Protein AF-A0A816K4Z2-F1 (afdb_monomer)

Sequence (118 aa):
MVTTFVARNSLKRNIDAQFHNLSEKASRRRSKINEKMKSLQKLIPNSNKTDKASMLDEAIEYLKQLQLQVQTLAVMNGLGLNSMRLPPVLPSTQTRFKWNLTTRAALWDSAWCSSLDG

Radius of gyration: 24.4 Å; Cα contacts (8 Å, |Δi|>4): 26; chains: 1; bounding box: 54×27×75 Å

Foldseek 3Di:
DVVVVVVVVVVVVVVVVVVVVLVVQVVVVVVVVVVVQVVLCVVFPPSPPDDPVVSVVSSVVVVVVVVVVVVVVCVVVVVPCPDVPPDPPPVPVPPCPVCDPVNVVVVVVVVVVVSSPD

Mean predicted aligned error: 15.14 Å

InterPro domains:
  IPR011598 Myc-type, basic helix-loop-helix (bHLH) domain [PF00010] (20-67)
  IPR011598 Myc-type, basic helix-loop-helix (bHLH) domain [PS50888] (17-66)
  IPR011598 Myc-type, basic helix-loop-helix (bHLH) domain [SM00353] (21-72)
  IPR031066 Basic helix-loop-helix (bHLH) transcription factors ALC-like, plant [PTHR45855] (8-89)
  IPR036638 Helix-loop-helix DNA-binding domain superfamily [G3DSA:4.10.280.10] (11-77)
  IPR036638 Helix-loop-helix DNA-binding domain superfamily [SSF47459] (19-88)
  IPR047265 Transcription factor PIF1-like, basic helix-loop-helix domain [cd11445] (16-80)

Structure (mmCIF, N/CA/C/O backbone):
data_AF-A0A816K4Z2-F1
#
_entry.id   AF-A0A816K4Z2-F1
#
loop_
_atom_site.group_PDB
_atom_site.id
_atom_site.type_symbol
_atom_site.label_atom_id
_atom_site.label_alt_id
_atom_site.label_comp_id
_atom_site.label_asym_id
_atom_site.label_entity_id
_atom_site.label_seq_id
_atom_site.pdbx_PDB_ins_code
_atom_site.Cartn_x
_atom_site.Cartn_y
_atom_site.Cartn_z
_atom_site.occupancy
_atom_site.B_iso_or_equiv
_atom_site.auth_seq_id
_atom_site.auth_comp_id
_atom_site.auth_asym_id
_atom_site.auth_atom_id
_atom_site.pdbx_PDB_model_num
ATOM 1 N N . MET A 1 1 ? 23.067 -3.699 -49.882 1.00 61.56 1 MET A N 1
ATOM 2 C CA . MET A 1 1 ? 23.263 -4.564 -48.690 1.00 61.56 1 MET A CA 1
ATOM 3 C C . MET A 1 1 ? 23.606 -3.781 -47.413 1.00 61.56 1 MET A C 1
ATOM 5 O O . MET A 1 1 ? 23.175 -4.188 -46.344 1.00 61.56 1 MET A O 1
ATOM 9 N N . VAL A 1 2 ? 24.317 -2.645 -47.479 1.00 59.44 2 VAL A N 1
ATOM 10 C CA . VAL A 1 2 ? 24.666 -1.836 -46.285 1.00 59.44 2 VAL A CA 1
ATOM 11 C C . VAL A 1 2 ? 23.450 -1.122 -45.668 1.00 59.44 2 VAL A C 1
ATOM 13 O O . VAL A 1 2 ? 23.296 -1.089 -44.448 1.00 59.44 2 VAL A O 1
ATOM 16 N N . THR A 1 3 ? 22.522 -0.636 -46.496 1.00 61.59 3 THR A N 1
ATOM 17 C CA . THR A 1 3 ? 21.314 0.089 -46.058 1.00 61.59 3 THR A CA 1
ATOM 18 C C . THR A 1 3 ? 20.403 -0.758 -45.160 1.00 61.59 3 THR A C 1
ATOM 20 O O . THR A 1 3 ? 19.864 -0.268 -44.170 1.00 61.59 3 THR A O 1
ATOM 23 N N . THR A 1 4 ? 20.286 -2.059 -45.444 1.00 63.38 4 THR A N 1
ATOM 24 C CA . THR A 1 4 ? 19.486 -3.010 -44.654 1.00 63.38 4 THR A CA 1
ATOM 25 C C . THR A 1 4 ? 20.129 -3.357 -43.308 1.00 63.38 4 THR A C 1
ATOM 27 O O . THR A 1 4 ? 19.418 -3.601 -42.336 1.00 63.38 4 THR A O 1
ATOM 30 N N . PHE A 1 5 ? 21.463 -3.345 -43.216 1.00 64.19 5 PHE A N 1
ATOM 31 C CA . PHE A 1 5 ? 22.191 -3.609 -41.970 1.00 64.19 5 PHE A CA 1
ATOM 32 C C . PHE A 1 5 ? 22.073 -2.438 -40.981 1.00 64.19 5 PHE A C 1
ATOM 34 O O . PHE A 1 5 ? 21.772 -2.644 -39.804 1.00 64.19 5 PHE A O 1
ATOM 41 N N . VAL A 1 6 ? 22.217 -1.202 -41.470 1.00 69.69 6 VAL A N 1
ATOM 42 C CA . VAL A 1 6 ? 22.055 0.016 -40.655 1.00 69.69 6 VAL A CA 1
ATOM 43 C C . VAL A 1 6 ? 20.620 0.146 -40.131 1.00 69.69 6 VAL A C 1
ATOM 45 O O . VAL A 1 6 ? 20.425 0.416 -38.944 1.00 69.69 6 VAL A O 1
ATOM 48 N N . ALA A 1 7 ? 19.615 -0.123 -40.972 1.00 72.12 7 ALA A N 1
ATOM 49 C CA . ALA A 1 7 ? 18.210 -0.126 -40.561 1.00 72.12 7 ALA A CA 1
ATOM 50 C C . ALA A 1 7 ? 17.935 -1.164 -39.458 1.00 72.12 7 ALA A C 1
ATOM 52 O O . ALA A 1 7 ? 17.339 -0.838 -38.431 1.00 72.12 7 ALA A O 1
ATOM 53 N N . ARG A 1 8 ? 18.451 -2.392 -39.612 1.00 75.56 8 ARG A N 1
ATOM 54 C CA . ARG A 1 8 ? 18.313 -3.463 -38.611 1.00 75.56 8 ARG A CA 1
ATOM 55 C C . ARG A 1 8 ? 18.952 -3.094 -37.268 1.00 75.56 8 ARG A C 1
ATOM 57 O O . ARG A 1 8 ? 18.366 -3.356 -36.221 1.00 75.56 8 ARG A O 1
ATOM 64 N N . ASN A 1 9 ? 20.117 -2.446 -37.287 1.00 79.06 9 ASN A N 1
ATOM 65 C CA . ASN A 1 9 ? 20.803 -2.008 -36.069 1.00 79.06 9 ASN A CA 1
ATOM 66 C C . ASN A 1 9 ? 20.122 -0.796 -35.399 1.00 79.06 9 ASN A C 1
ATOM 68 O O . ASN A 1 9 ? 20.195 -0.625 -34.184 1.00 79.06 9 ASN A O 1
ATOM 72 N N . SER A 1 10 ? 19.440 0.055 -36.172 1.00 78.19 10 SER A N 1
ATOM 73 C CA . SER A 1 10 ? 18.622 1.153 -35.639 1.00 78.19 10 SER A CA 1
ATOM 74 C C . SER A 1 10 ? 17.364 0.640 -34.928 1.00 78.19 10 SER A C 1
ATOM 76 O O . SER A 1 10 ? 17.080 1.052 -33.805 1.00 78.19 10 SER A O 1
ATOM 78 N N . LEU A 1 11 ? 16.666 -0.328 -35.532 1.00 80.31 11 LEU A N 1
ATOM 79 C CA . LEU A 1 11 ? 15.484 -0.966 -34.943 1.00 80.31 11 LEU A CA 1
ATOM 80 C C . LEU A 1 11 ? 15.816 -1.698 -33.639 1.00 80.31 11 LEU A C 1
ATOM 82 O O . LEU A 1 11 ? 15.107 -1.535 -32.652 1.00 80.31 11 LEU A O 1
ATOM 86 N N . LYS A 1 12 ? 16.929 -2.444 -33.609 1.00 78.50 12 LYS A N 1
ATOM 87 C CA . LYS A 1 12 ? 17.380 -3.147 -32.399 1.00 78.50 12 LYS A CA 1
ATOM 88 C C . LYS A 1 12 ? 17.596 -2.180 -31.226 1.00 78.50 12 LYS A C 1
ATOM 90 O O . LYS A 1 12 ? 17.018 -2.377 -30.166 1.00 78.50 12 LYS A O 1
ATOM 95 N N . ARG A 1 13 ? 18.325 -1.078 -31.451 1.00 79.19 13 ARG A N 1
ATOM 96 C CA . ARG A 1 13 ? 18.556 -0.041 -30.427 1.00 79.19 13 ARG A CA 1
ATOM 97 C C . ARG A 1 13 ? 17.267 0.643 -29.965 1.00 79.19 13 ARG A C 1
ATOM 99 O O . ARG A 1 13 ? 17.158 1.005 -28.799 1.00 79.19 13 ARG A O 1
ATOM 106 N N . ASN A 1 14 ? 16.300 0.833 -30.864 1.00 86.88 14 ASN A N 1
ATOM 107 C CA . ASN A 1 14 ? 15.003 1.408 -30.512 1.00 86.88 14 ASN A CA 1
ATOM 108 C C . ASN A 1 14 ? 14.191 0.471 -29.600 1.00 86.88 14 ASN A C 1
ATOM 110 O O . ASN A 1 14 ? 13.631 0.938 -28.614 1.00 86.88 14 ASN A O 1
ATOM 114 N N . ILE A 1 15 ? 14.182 -0.835 -29.881 1.00 86.50 15 ILE A N 1
ATOM 115 C CA . ILE A 1 15 ? 13.511 -1.841 -29.043 1.00 86.50 15 ILE A CA 1
ATOM 116 C C . ILE A 1 15 ? 14.173 -1.926 -27.661 1.00 86.50 15 ILE A C 1
ATOM 118 O O . ILE A 1 15 ? 13.475 -1.901 -26.649 1.00 86.50 15 ILE A O 1
ATOM 122 N N . ASP A 1 16 ? 15.508 -1.948 -27.609 1.00 86.00 16 ASP A N 1
ATOM 123 C CA . ASP A 1 16 ? 16.260 -1.984 -26.348 1.00 86.00 16 ASP A CA 1
ATOM 124 C C . ASP A 1 16 ? 15.950 -0.752 -25.474 1.00 86.00 16 ASP A C 1
ATOM 126 O O . ASP A 1 16 ? 15.721 -0.870 -24.268 1.00 86.00 16 ASP A O 1
ATOM 130 N N . ALA A 1 17 ? 15.866 0.436 -26.087 1.00 87.44 17 ALA A N 1
ATOM 131 C CA . ALA A 1 17 ? 15.497 1.671 -25.396 1.00 87.44 17 ALA A CA 1
ATOM 132 C C . ALA A 1 17 ? 14.043 1.660 -24.894 1.00 87.44 17 ALA A C 1
ATOM 134 O O . ALA A 1 17 ? 13.775 2.127 -23.784 1.00 87.44 17 ALA A O 1
ATOM 135 N N . GLN A 1 18 ? 13.107 1.108 -25.674 1.00 86.31 18 GLN A N 1
ATOM 136 C CA . GLN A 1 18 ? 11.719 0.938 -25.238 1.00 86.31 18 GLN A CA 1
ATOM 137 C C . GLN A 1 18 ? 11.636 -0.001 -24.031 1.00 86.31 18 GLN A C 1
ATOM 139 O O . GLN A 1 18 ? 11.056 0.367 -23.013 1.00 86.31 18 GLN A O 1
ATOM 144 N N . PHE A 1 19 ? 12.282 -1.168 -24.089 1.00 87.69 19 PHE A N 1
ATOM 145 C CA . PHE A 1 19 ? 12.286 -2.122 -22.978 1.00 87.69 19 PHE A CA 1
ATOM 146 C C . PHE A 1 19 ? 12.909 -1.531 -21.704 1.00 87.69 19 PHE A C 1
ATOM 148 O O . PHE A 1 19 ? 12.375 -1.700 -20.605 1.00 87.69 19 PHE A O 1
ATOM 155 N N . HIS A 1 20 ? 14.000 -0.774 -21.843 1.00 85.38 20 HIS A N 1
ATOM 156 C CA . HIS A 1 20 ? 14.612 -0.056 -20.727 1.00 85.38 20 HIS A CA 1
ATOM 157 C C . HIS A 1 20 ? 13.643 0.956 -20.097 1.00 85.38 20 HIS A C 1
ATOM 159 O O . HIS A 1 20 ? 13.473 0.972 -18.878 1.00 85.38 20 HIS A O 1
ATOM 165 N N . ASN A 1 21 ? 12.953 1.758 -20.915 1.00 89.62 21 ASN A N 1
ATOM 166 C CA . ASN A 1 21 ? 11.984 2.740 -20.430 1.00 89.62 21 ASN A CA 1
ATOM 167 C C . ASN A 1 21 ? 10.807 2.084 -19.685 1.00 89.62 21 ASN A C 1
ATOM 169 O O . ASN A 1 21 ? 10.43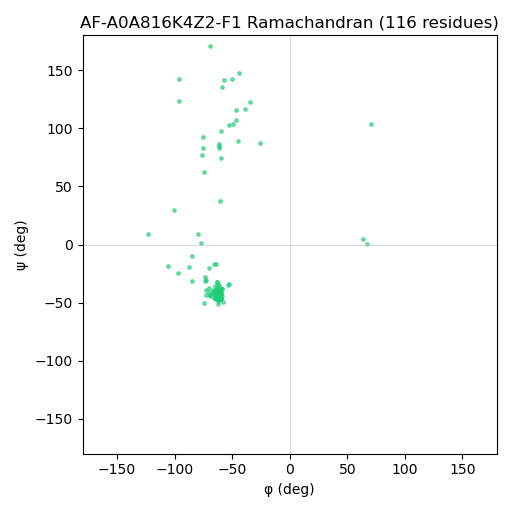4 2.533 -18.597 1.00 89.62 21 ASN A O 1
ATOM 173 N N . LEU A 1 22 ? 10.270 0.987 -20.230 1.00 89.12 22 LEU A N 1
ATOM 174 C CA . LEU A 1 22 ? 9.210 0.191 -19.606 1.00 89.12 22 LEU A CA 1
ATOM 175 C C . LEU A 1 22 ? 9.652 -0.365 -18.246 1.00 89.12 22 LEU A C 1
ATOM 177 O O . LEU A 1 22 ? 8.948 -0.218 -17.242 1.00 89.12 22 LEU A O 1
ATOM 181 N N . SER A 1 23 ? 10.856 -0.937 -18.185 1.00 89.88 23 SER A N 1
ATOM 182 C CA . SER A 1 23 ? 11.433 -1.474 -16.950 1.00 89.88 23 SER A CA 1
ATOM 183 C C . SER A 1 23 ? 11.621 -0.391 -15.882 1.00 89.88 23 SER A C 1
ATOM 185 O O . SER A 1 23 ? 11.218 -0.571 -14.726 1.00 89.88 23 SER A O 1
ATOM 187 N N . GLU A 1 24 ? 12.158 0.774 -16.258 1.00 92.00 24 GLU A N 1
ATOM 188 C CA . GLU A 1 24 ? 12.306 1.913 -15.350 1.00 92.00 24 GLU A CA 1
ATOM 189 C C . GLU A 1 24 ? 10.955 2.413 -14.831 1.00 92.00 24 GLU A C 1
ATOM 191 O O . GLU A 1 24 ? 10.796 2.672 -13.633 1.00 92.00 24 GLU A O 1
ATOM 196 N N . LYS A 1 25 ? 9.956 2.522 -15.710 1.00 92.62 25 LYS A N 1
ATOM 197 C CA . LYS A 1 25 ? 8.596 2.939 -15.353 1.00 92.62 25 LYS A CA 1
ATOM 198 C C . LYS A 1 25 ? 7.956 1.956 -14.371 1.00 92.62 25 LYS A C 1
ATOM 200 O O . LYS A 1 25 ? 7.444 2.385 -13.330 1.00 92.62 25 LYS A O 1
ATOM 205 N N . ALA A 1 26 ? 8.043 0.652 -14.635 1.00 89.62 26 ALA A N 1
ATOM 206 C CA . ALA A 1 26 ? 7.563 -0.390 -13.729 1.00 89.62 26 ALA A CA 1
ATOM 207 C C . ALA A 1 26 ? 8.297 -0.347 -12.377 1.00 89.62 26 ALA A C 1
ATOM 209 O O . ALA A 1 26 ? 7.667 -0.412 -11.318 1.00 89.62 26 ALA A O 1
ATOM 210 N N . SER A 1 27 ? 9.618 -0.151 -12.392 1.00 90.81 27 SER A N 1
ATOM 211 C CA . SER A 1 27 ? 10.432 -0.012 -11.181 1.00 90.81 27 SER A CA 1
ATOM 212 C C . SER A 1 27 ? 9.993 1.180 -10.326 1.00 90.81 27 SER A C 1
ATOM 214 O O . SER A 1 27 ? 9.718 1.023 -9.137 1.00 90.81 27 SER A O 1
ATOM 216 N N . ARG A 1 28 ? 9.790 2.357 -10.935 1.00 94.94 28 ARG A N 1
ATOM 217 C CA . ARG A 1 28 ? 9.299 3.560 -10.237 1.00 94.94 28 ARG A CA 1
ATOM 218 C C . ARG A 1 28 ? 7.937 3.336 -9.585 1.00 94.94 28 ARG A C 1
ATOM 220 O O . ARG A 1 28 ? 7.700 3.822 -8.478 1.00 94.94 28 ARG A O 1
ATOM 227 N N . ARG A 1 29 ? 7.033 2.600 -10.240 1.00 94.88 29 ARG A N 1
ATOM 228 C CA . ARG A 1 29 ? 5.735 2.230 -9.653 1.00 94.88 29 ARG A CA 1
ATOM 229 C C . ARG A 1 29 ? 5.907 1.311 -8.446 1.00 94.88 29 ARG A C 1
ATOM 231 O O . ARG A 1 29 ? 5.316 1.591 -7.403 1.00 94.88 29 ARG A O 1
ATOM 238 N N . ARG A 1 30 ? 6.749 0.277 -8.556 1.00 92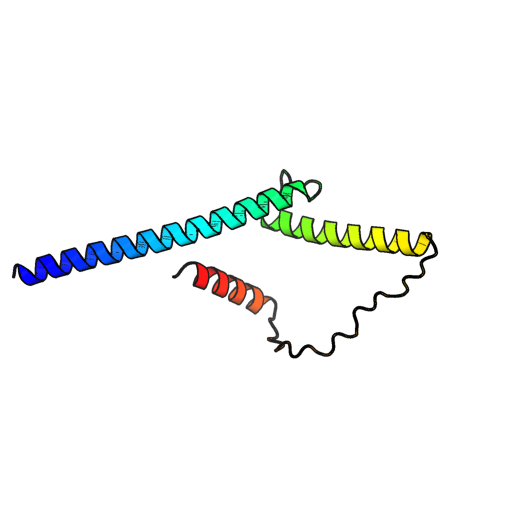.50 30 ARG A N 1
ATOM 239 C CA . ARG A 1 30 ? 7.064 -0.637 -7.444 1.00 92.50 30 ARG A CA 1
ATOM 240 C C . ARG A 1 30 ? 7.650 0.109 -6.247 1.00 92.50 30 ARG A C 1
ATOM 242 O O . ARG A 1 30 ? 7.189 -0.109 -5.131 1.00 92.50 30 ARG A O 1
ATOM 249 N N . SER A 1 31 ? 8.579 1.037 -6.472 1.00 95.06 31 SER A N 1
ATOM 250 C CA . SER A 1 31 ? 9.159 1.858 -5.402 1.00 95.06 31 SER A CA 1
ATOM 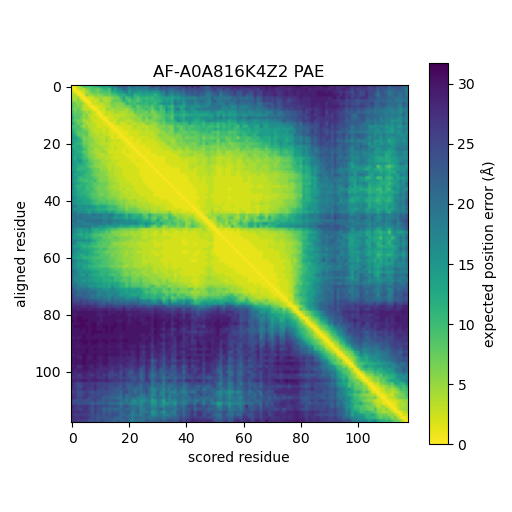251 C C . SER A 1 31 ? 8.100 2.695 -4.687 1.00 95.06 31 SER A C 1
ATOM 253 O O . SER A 1 31 ? 8.028 2.663 -3.464 1.00 95.06 31 SER A O 1
ATOM 255 N N . LYS A 1 32 ? 7.206 3.371 -5.424 1.00 95.38 32 LYS A N 1
ATOM 256 C CA . LYS A 1 32 ? 6.104 4.148 -4.825 1.00 95.38 32 LYS A CA 1
ATOM 257 C C . LYS A 1 32 ? 5.168 3.286 -3.976 1.00 95.38 32 LYS A C 1
ATOM 259 O O . LYS A 1 32 ? 4.736 3.724 -2.914 1.00 95.38 32 LYS A O 1
ATOM 264 N N . ILE A 1 33 ? 4.844 2.077 -4.438 1.00 93.12 33 ILE A N 1
ATOM 265 C CA . ILE A 1 33 ? 4.028 1.129 -3.665 1.00 93.12 33 ILE A CA 1
ATOM 266 C C . ILE A 1 33 ? 4.773 0.725 -2.395 1.00 93.12 33 ILE A C 1
ATOM 268 O O . ILE A 1 33 ? 4.198 0.768 -1.316 1.00 93.12 33 ILE A O 1
ATOM 272 N N . ASN A 1 34 ? 6.056 0.386 -2.503 1.00 93.44 34 ASN A N 1
ATOM 273 C CA . ASN A 1 34 ? 6.847 -0.045 -1.359 1.00 93.44 34 ASN A CA 1
ATOM 274 C C . ASN A 1 34 ? 6.985 1.053 -0.292 1.00 93.44 34 ASN A C 1
ATOM 276 O O . ASN A 1 34 ? 6.901 0.758 0.895 1.00 93.44 34 ASN A O 1
ATOM 280 N N . GLU A 1 35 ? 7.118 2.317 -0.6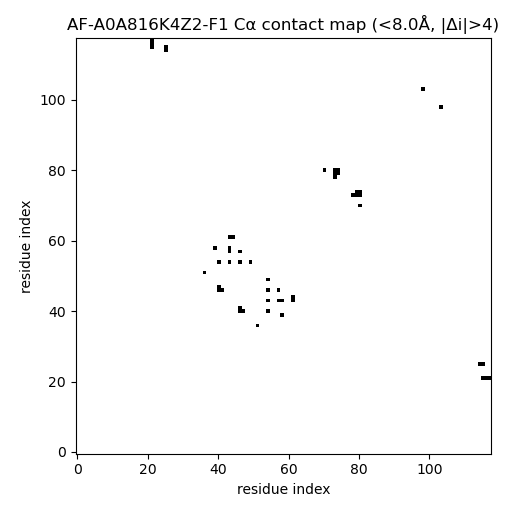97 1.00 96.06 35 GLU A N 1
ATOM 281 C CA . GLU A 1 35 ? 7.105 3.446 0.239 1.00 96.06 35 GLU A CA 1
ATOM 282 C C . GLU A 1 35 ? 5.754 3.587 0.949 1.00 96.06 35 GLU A C 1
ATOM 284 O O . GLU A 1 35 ? 5.715 3.708 2.171 1.00 96.06 35 GLU A O 1
ATOM 289 N N . LYS A 1 36 ? 4.635 3.463 0.223 1.00 94.44 36 LYS A N 1
ATOM 290 C CA . LYS A 1 36 ? 3.302 3.450 0.847 1.00 94.44 36 LYS A CA 1
ATOM 291 C C . LYS A 1 36 ? 3.123 2.281 1.819 1.00 94.44 36 LYS A C 1
ATOM 293 O O . LYS A 1 36 ? 2.534 2.470 2.877 1.00 94.44 36 LYS A O 1
ATOM 298 N N . MET A 1 37 ? 3.661 1.107 1.491 1.00 94.06 37 MET A N 1
ATOM 299 C CA . MET A 1 37 ? 3.642 -0.063 2.374 1.00 94.06 37 MET A CA 1
ATOM 300 C C . MET A 1 37 ? 4.432 0.192 3.666 1.00 94.06 37 MET A C 1
ATOM 302 O O . MET A 1 37 ? 3.933 -0.101 4.746 1.00 94.06 37 MET A O 1
ATOM 306 N N . LYS A 1 38 ? 5.613 0.820 3.588 1.00 92.88 38 LYS A N 1
ATOM 307 C CA . LYS A 1 38 ? 6.384 1.225 4.779 1.00 92.88 38 LYS A CA 1
ATOM 308 C C . LYS A 1 38 ? 5.652 2.268 5.624 1.00 92.88 38 LYS A C 1
ATOM 310 O O . LYS A 1 38 ? 5.703 2.212 6.848 1.00 92.88 38 LYS A O 1
ATOM 315 N N . SER A 1 39 ? 4.999 3.243 4.991 1.00 94.56 39 SER A N 1
ATOM 316 C CA . SER A 1 39 ? 4.180 4.225 5.710 1.00 94.56 39 SER A CA 1
ATOM 317 C C . SER A 1 39 ? 3.019 3.556 6.439 1.00 94.56 39 SER A C 1
ATOM 319 O O . SER A 1 39 ? 2.769 3.892 7.591 1.00 94.56 39 SER A O 1
ATOM 321 N N . LEU A 1 40 ? 2.351 2.593 5.798 1.00 94.62 40 LEU A N 1
ATOM 322 C CA . LEU A 1 40 ? 1.279 1.815 6.413 1.00 94.62 40 LEU A CA 1
ATOM 323 C C . LEU A 1 40 ? 1.786 1.027 7.627 1.00 94.62 40 LEU A C 1
ATOM 325 O O . LEU A 1 40 ? 1.171 1.101 8.684 1.00 94.62 40 LEU A O 1
ATOM 329 N N . GLN A 1 41 ? 2.943 0.372 7.516 1.00 93.06 41 GLN A N 1
ATOM 330 C CA . GLN A 1 41 ? 3.554 -0.389 8.613 1.00 93.06 41 GLN A CA 1
ATOM 331 C C . GLN A 1 41 ? 3.733 0.441 9.898 1.00 93.06 41 GLN A C 1
ATOM 333 O O . GLN A 1 41 ? 3.547 -0.043 11.007 1.00 93.06 41 GLN A O 1
ATOM 338 N N . LYS A 1 42 ? 4.033 1.739 9.777 1.00 92.44 42 LYS A N 1
ATOM 339 C CA . LYS A 1 42 ? 4.175 2.626 10.947 1.00 92.44 42 LYS A CA 1
ATOM 340 C C . LYS A 1 42 ? 2.854 2.931 11.657 1.00 92.44 42 LYS A C 1
ATOM 342 O O . LYS A 1 42 ? 2.881 3.380 12.798 1.00 92.44 42 LYS A O 1
ATOM 347 N N . LEU A 1 43 ? 1.725 2.757 10.974 1.00 93.94 43 LEU A N 1
ATOM 348 C CA . LEU A 1 43 ? 0.391 3.072 11.486 1.00 93.94 43 LEU A CA 1
ATOM 349 C C . LEU A 1 43 ? -0.319 1.845 12.060 1.00 93.94 43 LEU A C 1
ATOM 351 O O . LEU A 1 43 ? -1.219 2.003 12.880 1.00 93.94 43 LEU A O 1
ATOM 355 N N . ILE A 1 44 ? 0.055 0.640 11.620 1.00 93.06 44 ILE A N 1
ATOM 356 C CA . ILE A 1 44 ? -0.620 -0.598 12.010 1.00 93.06 44 ILE A CA 1
ATOM 357 C C . ILE A 1 44 ? 0.121 -1.263 13.179 1.00 93.06 44 ILE A C 1
ATOM 359 O O . ILE A 1 44 ? 1.311 -1.578 13.045 1.00 93.06 44 ILE A O 1
ATOM 363 N N . PRO A 1 45 ? -0.557 -1.530 14.311 1.00 90.50 45 PRO A N 1
ATOM 364 C CA . PRO A 1 45 ? 0.031 -2.272 15.422 1.00 90.50 45 PRO A CA 1
ATOM 365 C C . PRO A 1 45 ? 0.534 -3.651 14.974 1.00 90.50 45 PRO A C 1
ATOM 367 O O . PRO A 1 45 ? -0.122 -4.324 14.191 1.00 90.50 45 PRO A O 1
ATOM 370 N N . ASN A 1 46 ? 1.681 -4.089 15.501 1.00 85.06 46 ASN A N 1
ATOM 371 C CA . ASN A 1 46 ? 2.279 -5.416 15.261 1.00 85.06 46 ASN A CA 1
ATOM 372 C C . ASN A 1 46 ? 2.712 -5.747 13.815 1.00 85.06 46 ASN A C 1
ATOM 374 O O . ASN A 1 46 ? 3.250 -6.827 13.580 1.00 85.06 46 ASN A O 1
ATOM 378 N N . SER A 1 47 ? 2.629 -4.805 12.876 1.00 82.31 47 SER A N 1
ATOM 379 C CA . SER A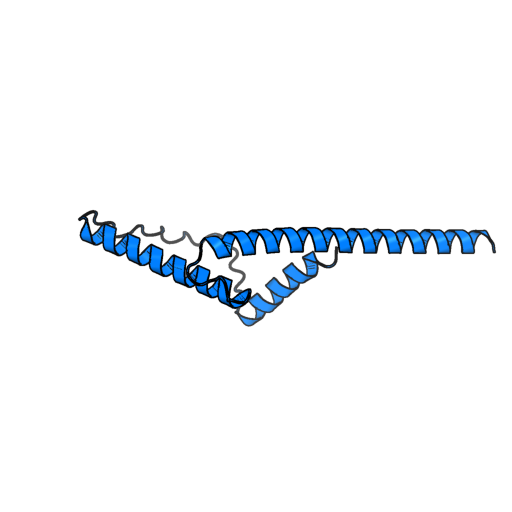 1 47 ? 2.920 -5.047 11.451 1.00 82.31 47 SER A CA 1
ATOM 380 C C . SER A 1 47 ? 4.414 -5.129 11.072 1.00 82.31 47 SER A C 1
ATOM 382 O O . SER A 1 47 ? 4.775 -5.324 9.911 1.00 82.31 47 SER A O 1
ATOM 384 N N . ASN A 1 48 ? 5.339 -5.011 12.034 1.00 77.44 48 ASN A N 1
ATOM 385 C CA . ASN A 1 48 ? 6.789 -5.011 11.770 1.00 77.44 48 ASN A CA 1
ATOM 386 C C . ASN A 1 48 ? 7.339 -6.348 11.236 1.00 77.44 48 ASN A C 1
ATOM 388 O O . ASN A 1 48 ? 8.458 -6.382 10.724 1.00 77.44 48 ASN A O 1
ATOM 392 N N . LYS A 1 49 ? 6.592 -7.450 11.379 1.00 76.12 49 LYS A N 1
ATOM 393 C CA . LYS A 1 49 ? 7.020 -8.805 10.985 1.00 76.12 49 LYS A CA 1
ATOM 394 C C . LYS A 1 49 ? 6.075 -9.475 9.984 1.00 76.12 49 LYS A C 1
ATOM 396 O O . LYS A 1 49 ? 6.232 -10.666 9.729 1.00 76.12 49 LYS A O 1
ATOM 401 N N . THR A 1 50 ? 5.106 -8.745 9.438 1.00 81.12 50 THR A N 1
ATOM 402 C CA . THR A 1 50 ? 4.077 -9.319 8.569 1.00 81.12 50 THR A CA 1
ATOM 403 C C . THR A 1 50 ? 4.428 -9.165 7.095 1.00 81.12 50 THR A C 1
ATOM 405 O O . THR A 1 50 ? 5.050 -8.188 6.671 1.00 81.12 50 THR A O 1
ATOM 408 N N . ASP A 1 51 ? 4.100 -10.186 6.300 1.00 90.44 51 ASP A N 1
ATOM 409 C CA . ASP A 1 51 ? 4.248 -10.117 4.850 1.00 90.44 51 ASP A CA 1
ATOM 410 C C . ASP A 1 51 ? 3.233 -9.128 4.248 1.00 90.44 51 ASP A C 1
ATOM 412 O O . ASP A 1 51 ? 2.327 -8.633 4.917 1.00 90.44 51 ASP A O 1
ATOM 416 N N . LYS A 1 52 ? 3.375 -8.814 2.957 1.00 87.94 52 LYS A N 1
ATOM 417 C CA . LYS A 1 52 ? 2.569 -7.764 2.316 1.00 87.94 52 LYS A CA 1
ATOM 418 C C . LYS A 1 52 ? 1.071 -8.067 2.292 1.00 87.94 52 LYS A C 1
ATOM 420 O O . LYS A 1 52 ? 0.308 -7.108 2.323 1.00 87.94 52 LYS A O 1
ATOM 425 N N . ALA A 1 53 ? 0.661 -9.331 2.190 1.00 89.19 53 ALA A N 1
ATOM 426 C CA . ALA A 1 53 ? -0.754 -9.686 2.210 1.00 89.19 53 ALA A CA 1
ATOM 427 C C . ALA A 1 53 ? -1.290 -9.570 3.640 1.00 89.19 53 ALA A C 1
ATOM 429 O O . ALA A 1 53 ? -2.230 -8.812 3.873 1.00 89.19 53 ALA A O 1
ATOM 430 N N . SER A 1 54 ? -0.595 -10.184 4.601 1.00 91.88 54 SER A N 1
ATOM 431 C CA . SER A 1 54 ? -0.976 -10.120 6.015 1.00 91.88 54 SER A CA 1
ATOM 432 C C . SER A 1 54 ? -1.021 -8.686 6.553 1.00 91.88 54 SER A C 1
ATOM 434 O O . SER A 1 54 ? -1.943 -8.341 7.280 1.00 91.88 54 SER A O 1
ATOM 436 N N . MET A 1 55 ? -0.102 -7.801 6.148 1.00 92.50 55 MET A N 1
ATOM 437 C CA . MET A 1 55 ? -0.135 -6.390 6.559 1.00 92.50 55 MET A CA 1
ATOM 438 C C . MET A 1 55 ? -1.395 -5.658 6.064 1.00 92.50 55 MET A C 1
ATOM 440 O O . MET A 1 55 ? -1.880 -4.742 6.729 1.00 92.50 55 MET A O 1
ATOM 444 N N . LEU A 1 56 ? -1.933 -6.036 4.898 1.00 94.31 56 LEU A N 1
ATOM 445 C CA . LEU A 1 56 ? -3.193 -5.475 4.405 1.00 94.31 56 LEU A CA 1
ATOM 446 C C . LEU A 1 56 ? -4.387 -6.015 5.198 1.00 94.31 56 LEU A C 1
ATOM 448 O O . LEU A 1 56 ? -5.289 -5.240 5.519 1.00 94.31 56 LEU A O 1
ATOM 452 N N . ASP A 1 57 ? -4.373 -7.298 5.558 1.00 91.75 57 ASP A N 1
ATOM 453 C CA . ASP A 1 57 ? -5.409 -7.900 6.402 1.00 91.75 57 ASP A CA 1
ATOM 454 C C . ASP A 1 57 ? -5.415 -7.283 7.811 1.00 91.75 57 ASP A C 1
ATOM 456 O O . ASP A 1 57 ? -6.466 -6.876 8.311 1.00 91.75 57 ASP A O 1
ATOM 460 N N . GLU A 1 58 ? -4.237 -7.105 8.416 1.00 93.31 58 GLU A N 1
ATOM 461 C CA . GLU A 1 58 ? -4.064 -6.421 9.703 1.00 93.31 58 GLU A CA 1
ATOM 462 C C . GLU A 1 58 ? -4.531 -4.964 9.646 1.00 93.31 58 GLU A C 1
ATOM 464 O O . GLU A 1 58 ? -5.184 -4.484 10.574 1.00 93.31 58 GLU A O 1
ATOM 469 N N . ALA A 1 59 ? -4.251 -4.256 8.546 1.00 95.50 59 ALA A N 1
ATOM 470 C CA . ALA A 1 59 ? -4.716 -2.886 8.364 1.00 95.50 59 ALA A CA 1
ATOM 471 C C . ALA A 1 59 ? -6.248 -2.797 8.333 1.00 95.50 59 ALA A C 1
ATOM 473 O O . ALA A 1 59 ? -6.833 -1.898 8.943 1.00 95.50 59 ALA A O 1
ATOM 474 N N . ILE A 1 60 ? -6.906 -3.730 7.640 1.00 94.00 60 ILE A N 1
ATOM 475 C CA . ILE A 1 60 ? -8.369 -3.803 7.587 1.00 94.00 60 ILE A CA 1
ATOM 476 C C . ILE A 1 60 ? -8.934 -4.076 8.980 1.00 94.00 60 ILE A C 1
ATOM 478 O O . ILE A 1 60 ? -9.893 -3.422 9.394 1.00 94.00 60 ILE A O 1
ATOM 482 N N . GLU A 1 61 ? -8.349 -5.023 9.708 1.00 94.31 61 GLU A N 1
ATOM 483 C CA . GLU A 1 61 ? -8.827 -5.391 11.037 1.00 94.31 61 GLU A CA 1
ATOM 484 C C . GLU A 1 61 ? -8.647 -4.249 12.044 1.00 94.31 61 GLU A C 1
ATOM 486 O O . GLU A 1 61 ? -9.584 -3.911 12.772 1.00 94.31 61 GLU A O 1
ATOM 491 N N . TYR A 1 62 ? -7.501 -3.564 12.012 1.00 95.75 62 TYR A N 1
ATOM 492 C CA . TYR A 1 62 ? -7.250 -2.405 12.865 1.00 95.75 62 TYR A CA 1
ATOM 493 C C . TYR A 1 62 ? -8.258 -1.271 12.620 1.00 95.75 62 TYR A C 1
ATOM 495 O O . TYR A 1 62 ? -8.767 -0.670 13.568 1.00 95.75 62 TYR A O 1
ATOM 503 N N . LEU A 1 63 ? -8.630 -1.014 11.360 1.00 95.75 63 LEU A N 1
ATOM 504 C CA . LEU A 1 63 ? -9.650 -0.014 11.030 1.00 95.75 63 LEU A CA 1
ATOM 505 C C . LEU A 1 63 ? -11.036 -0.379 11.579 1.00 95.75 63 LEU A C 1
ATOM 507 O O . LEU A 1 63 ? -11.735 0.505 12.078 1.00 95.75 63 LEU A O 1
ATOM 511 N N . LYS A 1 64 ? -11.438 -1.657 11.531 1.00 93.00 64 LYS A N 1
ATOM 512 C CA . LYS A 1 64 ? -12.710 -2.103 12.132 1.00 93.00 64 LYS A CA 1
ATOM 513 C C . LYS A 1 64 ? -12.711 -1.909 13.645 1.00 93.00 64 LYS A C 1
ATOM 515 O O . LYS A 1 64 ? -13.692 -1.420 14.201 1.00 93.00 64 LYS A O 1
ATOM 520 N N . GLN A 1 65 ? -11.610 -2.264 14.306 1.00 94.12 65 GLN A N 1
ATOM 521 C CA . GLN A 1 65 ? -11.461 -2.078 15.749 1.00 94.12 65 GLN A CA 1
ATOM 522 C C . GLN A 1 65 ? -11.557 -0.599 16.127 1.00 94.12 65 GLN A C 1
ATOM 524 O O . GLN A 1 65 ? -12.273 -0.251 17.064 1.00 94.12 65 GLN A O 1
ATOM 529 N N . LEU A 1 66 ? -10.906 0.284 15.365 1.00 94.62 66 LEU A N 1
ATOM 530 C CA . LEU A 1 66 ? -10.973 1.724 15.598 1.00 94.62 66 LEU A CA 1
ATOM 531 C C . LEU A 1 66 ? -12.399 2.269 15.411 1.00 94.62 66 LEU A C 1
ATOM 533 O O . LEU A 1 66 ? -12.867 3.059 16.229 1.00 94.62 66 LEU A O 1
ATOM 537 N N . GLN A 1 67 ? -13.125 1.811 14.385 1.00 92.44 67 GLN A N 1
ATOM 538 C CA . GLN A 1 67 ? -14.537 2.166 14.190 1.00 92.44 67 GLN A CA 1
AT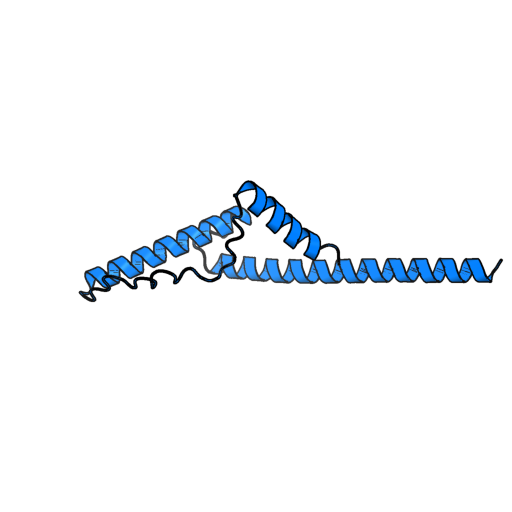OM 539 C C . GLN A 1 67 ? -15.410 1.736 15.376 1.00 92.44 67 GLN A C 1
ATOM 541 O O . GLN A 1 67 ? -16.247 2.516 15.836 1.00 92.44 67 GLN A O 1
ATOM 546 N N . LEU A 1 68 ? -15.194 0.529 15.905 1.00 92.50 68 LEU A N 1
ATOM 547 C CA . LEU A 1 68 ? -15.918 0.026 17.073 1.00 92.50 68 LEU A CA 1
ATOM 548 C C . LEU A 1 68 ? -15.600 0.827 18.343 1.00 92.50 68 LEU A C 1
ATOM 550 O O . LEU A 1 68 ? -16.508 1.126 19.121 1.00 92.50 68 LEU A O 1
ATOM 554 N N . GLN A 1 69 ? -14.335 1.207 18.544 1.00 93.00 69 GLN A N 1
ATOM 555 C CA . GLN A 1 69 ? -13.927 2.049 19.671 1.00 93.00 69 GLN A CA 1
ATOM 556 C C . GLN A 1 69 ? -14.622 3.413 19.618 1.00 93.00 69 GLN A C 1
ATOM 558 O O . GLN A 1 69 ? -15.215 3.838 20.607 1.00 93.00 69 GLN A O 1
ATOM 563 N N . VAL A 1 70 ? -14.626 4.066 18.451 1.00 89.94 70 VAL A N 1
ATOM 564 C CA . VAL A 1 70 ? -15.312 5.354 18.255 1.00 89.94 70 VAL A CA 1
ATOM 565 C C . VAL A 1 70 ? -16.817 5.224 18.495 1.00 89.94 70 VAL A C 1
ATOM 567 O O . VAL A 1 70 ? -17.404 6.074 19.162 1.00 89.94 70 VAL A O 1
ATOM 570 N N . GLN A 1 71 ? -17.445 4.152 18.002 1.00 87.50 71 GLN A N 1
ATOM 571 C CA . GLN A 1 71 ? -18.871 3.904 18.224 1.00 87.50 71 GLN A CA 1
ATOM 572 C C . GLN A 1 71 ? -19.190 3.702 19.709 1.00 87.50 71 GLN A C 1
ATOM 574 O O . GLN A 1 71 ? -20.114 4.326 20.224 1.00 87.50 71 GLN A O 1
ATOM 579 N N . THR A 1 72 ? -18.408 2.876 20.404 1.00 84.88 72 THR A N 1
ATOM 580 C CA . THR A 1 72 ? -18.583 2.619 21.841 1.00 84.88 72 THR A CA 1
ATOM 581 C C . THR A 1 72 ? -18.451 3.909 22.650 1.00 84.88 72 THR A C 1
ATOM 583 O O . THR A 1 72 ? -19.309 4.202 23.480 1.00 84.88 72 THR A O 1
ATOM 586 N N . LEU A 1 73 ? -17.430 4.724 22.364 1.00 85.44 73 LEU A N 1
ATOM 587 C CA . LEU A 1 73 ? -17.229 6.016 23.025 1.00 85.44 73 LEU A CA 1
ATOM 588 C C . LEU A 1 73 ? -18.372 7.000 22.745 1.00 85.44 73 LEU A C 1
ATOM 590 O O . LEU A 1 73 ? -18.800 7.709 23.652 1.00 85.44 73 LEU A O 1
ATOM 594 N N . ALA A 1 74 ? -18.902 7.034 21.520 1.00 83.38 74 ALA A N 1
ATOM 595 C CA . ALA A 1 74 ? -20.044 7.883 21.185 1.00 83.38 74 ALA A CA 1
ATOM 596 C C . ALA A 1 74 ? -21.300 7.484 21.979 1.00 83.38 74 ALA A C 1
ATOM 598 O O . ALA A 1 74 ? -21.945 8.344 22.577 1.00 83.38 74 ALA A O 1
ATOM 599 N N . VAL A 1 75 ? -21.596 6.180 22.049 1.00 79.81 75 VAL A N 1
ATOM 600 C CA . VAL A 1 75 ? -22.725 5.641 22.825 1.00 79.81 75 VAL A CA 1
ATOM 601 C C . VAL A 1 75 ? -22.563 5.941 24.318 1.00 79.81 75 VAL A C 1
ATOM 603 O O . VAL A 1 75 ? -23.512 6.397 24.954 1.00 79.81 75 VAL A O 1
ATOM 606 N N . MET A 1 76 ? -21.365 5.741 24.876 1.00 75.69 76 MET A N 1
ATOM 607 C CA . MET A 1 76 ? -21.079 6.009 26.291 1.00 75.69 76 MET A CA 1
ATOM 608 C C . MET A 1 76 ? -21.184 7.493 26.655 1.00 75.69 76 MET A C 1
ATOM 610 O O . MET A 1 76 ? -21.650 7.822 27.742 1.00 75.69 76 MET A O 1
ATOM 614 N N . ASN A 1 77 ? -20.802 8.395 25.749 1.00 77.56 77 ASN A N 1
ATOM 615 C CA . ASN A 1 77 ? -20.835 9.838 25.989 1.00 77.56 77 ASN A CA 1
ATOM 616 C C . ASN A 1 77 ? -22.235 10.458 25.819 1.00 77.56 77 ASN A C 1
ATOM 618 O O . ASN A 1 77 ? -22.360 11.681 25.792 1.00 77.56 77 ASN A O 1
ATOM 622 N N . GLY A 1 78 ? -23.291 9.649 25.656 1.00 63.56 78 GLY A N 1
ATOM 623 C CA . GLY A 1 78 ? -24.670 10.131 25.499 1.00 63.56 78 GLY A CA 1
ATOM 624 C C . GLY A 1 78 ? -24.925 10.897 24.196 1.00 63.56 78 GLY A C 1
ATOM 625 O O . GLY A 1 78 ? -26.051 11.317 23.930 1.00 63.56 78 GLY A O 1
ATOM 626 N N . LEU A 1 79 ? -23.905 11.038 23.344 1.00 60.38 79 LEU A N 1
ATOM 627 C CA . LEU A 1 79 ? -24.039 11.464 21.964 1.00 60.38 79 LEU A CA 1
ATOM 628 C C . LEU A 1 79 ? -24.602 10.270 21.208 1.00 60.38 79 LEU A C 1
ATOM 630 O O . LEU A 1 79 ? -23.861 9.485 20.620 1.00 60.38 79 LEU A O 1
ATOM 634 N N . GLY A 1 80 ? -25.923 10.114 21.273 1.00 55.62 80 GLY A N 1
ATOM 635 C CA . GLY A 1 80 ? -26.677 9.147 20.492 1.00 55.62 80 GLY A CA 1
ATOM 636 C C . GLY A 1 80 ? -26.483 9.391 18.998 1.00 55.62 80 GLY A C 1
ATOM 637 O O . GLY A 1 80 ? -27.395 9.845 18.314 1.00 55.62 80 GLY A O 1
ATOM 638 N N . LEU A 1 81 ? -25.316 9.027 18.465 1.00 53.53 81 LEU A N 1
ATOM 639 C CA . LEU A 1 81 ? -25.103 8.746 17.057 1.00 53.53 81 LEU A CA 1
ATOM 640 C C . LEU A 1 81 ? -25.740 7.389 16.774 1.00 53.53 81 LEU A C 1
ATOM 642 O O . LEU A 1 81 ? -25.095 6.425 16.363 1.00 53.53 81 LEU A O 1
ATOM 646 N N . ASN A 1 82 ? -27.056 7.346 16.981 1.00 52.06 82 ASN A N 1
ATOM 647 C CA . ASN A 1 82 ? -27.944 6.447 16.284 1.00 52.06 82 ASN A CA 1
ATOM 648 C C . ASN A 1 82 ? -27.818 6.809 14.810 1.00 52.06 82 ASN A C 1
ATOM 650 O O . ASN A 1 82 ? -28.557 7.617 14.256 1.00 52.06 82 ASN A O 1
ATOM 654 N N . SER A 1 83 ? -26.820 6.196 14.192 1.00 46.00 83 SER A N 1
ATOM 655 C CA . SER A 1 83 ? -26.546 6.278 12.782 1.00 46.00 83 SER A CA 1
ATOM 656 C C . SER A 1 83 ? -26.024 7.661 12.324 1.00 46.00 83 SER A C 1
ATOM 658 O O . SER A 1 83 ? -26.769 8.554 11.937 1.00 46.00 83 SER A O 1
ATOM 660 N N . MET A 1 84 ? -24.710 7.738 12.079 1.00 43.94 84 MET A N 1
ATOM 661 C CA . MET A 1 84 ? -24.371 7.876 10.663 1.00 43.94 84 MET A CA 1
ATOM 662 C C . MET A 1 84 ? -24.896 6.612 9.984 1.00 43.94 84 MET A C 1
ATOM 664 O O . MET A 1 84 ? -24.187 5.631 9.773 1.00 43.94 84 MET A O 1
ATOM 668 N N . ARG A 1 85 ? -26.194 6.636 9.667 1.00 50.47 85 ARG A N 1
ATOM 669 C CA . ARG A 1 85 ? -26.681 6.046 8.444 1.00 50.47 85 ARG A CA 1
ATOM 670 C C . ARG A 1 85 ? -25.772 6.722 7.436 1.00 50.47 85 ARG A C 1
ATOM 672 O O . ARG A 1 85 ? -25.960 7.891 7.107 1.00 50.47 85 ARG A O 1
ATOM 679 N N . LEU A 1 86 ? -24.774 5.979 6.956 1.00 44.47 86 LEU A N 1
ATOM 680 C CA . LEU A 1 86 ? -24.524 6.013 5.527 1.00 44.47 86 LEU A CA 1
ATOM 681 C C . LEU A 1 86 ? -25.918 6.164 4.907 1.00 44.47 86 LEU A C 1
ATOM 683 O O . LEU A 1 86 ? -26.795 5.361 5.273 1.00 44.47 86 LEU A O 1
ATOM 687 N N . PRO A 1 87 ? -26.184 7.206 4.094 1.00 45.59 87 PRO A N 1
ATOM 688 C CA . PRO A 1 87 ? -27.437 7.241 3.358 1.00 45.59 87 PRO A CA 1
ATOM 689 C C . PRO A 1 87 ? -27.638 5.831 2.787 1.00 45.59 87 PRO A C 1
ATOM 691 O O . PRO A 1 87 ? -26.623 5.170 2.503 1.00 45.59 87 PRO A O 1
ATOM 694 N N . PRO A 1 88 ? -28.882 5.322 2.630 1.00 51.84 88 PRO A N 1
ATOM 695 C CA . PRO A 1 88 ? -29.041 4.233 1.684 1.00 51.84 88 PRO A CA 1
ATOM 696 C C . PRO A 1 88 ? -28.281 4.744 0.482 1.00 51.84 88 PRO A C 1
ATOM 698 O O . PRO A 1 88 ? -28.563 5.860 0.038 1.00 51.84 88 PRO A O 1
ATOM 701 N N . VAL A 1 89 ? -27.198 4.050 0.123 1.00 49.91 89 VAL A N 1
ATOM 702 C CA . VAL A 1 89 ? -26.482 4.329 -1.101 1.00 49.91 89 VAL A CA 1
ATOM 703 C C . VAL A 1 89 ? -27.638 4.344 -2.080 1.00 49.91 89 VAL A C 1
ATOM 705 O O . VAL A 1 89 ? -28.241 3.302 -2.342 1.00 49.91 89 VAL A O 1
ATOM 708 N N . LEU A 1 90 ? -28.052 5.555 -2.492 1.00 42.28 90 LEU A N 1
ATOM 709 C CA . LEU A 1 90 ? -28.743 5.773 -3.746 1.00 42.28 90 LEU A CA 1
ATOM 710 C C . LEU A 1 90 ? -27.995 4.818 -4.631 1.00 42.28 90 LEU A C 1
ATOM 712 O O . LEU A 1 90 ? -26.768 4.992 -4.624 1.00 42.28 90 LEU A O 1
ATOM 716 N N . PRO A 1 91 ? -28.644 3.772 -5.195 1.00 41.91 91 PRO A N 1
ATOM 717 C CA . PRO A 1 91 ? -27.944 2.773 -5.971 1.00 41.91 91 PRO A CA 1
ATOM 718 C C . PRO A 1 91 ? -27.085 3.616 -6.857 1.00 41.91 91 PRO A C 1
ATOM 720 O O . PRO A 1 91 ? -27.596 4.410 -7.656 1.00 41.91 91 PRO A O 1
ATOM 723 N N . SER A 1 92 ? -25.790 3.605 -6.544 1.00 38.12 92 SER A N 1
ATOM 724 C CA . SER A 1 92 ? -24.905 4.432 -7.291 1.00 38.12 92 SER A CA 1
ATOM 725 C C . SER A 1 92 ? -25.181 3.842 -8.651 1.00 38.12 92 SER A C 1
ATOM 727 O O . SER A 1 92 ? -25.210 2.619 -8.839 1.00 38.12 92 SER A O 1
ATOM 729 N N . THR A 1 93 ? -25.355 4.686 -9.634 1.00 39.81 93 THR A N 1
ATOM 730 C CA . THR A 1 93 ? -24.990 4.270 -10.969 1.00 39.81 93 THR A CA 1
ATOM 731 C C . THR A 1 93 ? -23.476 3.943 -10.993 1.00 39.81 93 THR A C 1
ATOM 733 O O . THR A 1 93 ? -22.790 4.233 -11.953 1.00 39.81 93 THR A O 1
ATOM 736 N N . GLN A 1 94 ? -22.894 3.346 -9.936 1.00 35.06 94 GLN A N 1
ATOM 737 C CA . GLN A 1 94 ? -22.096 2.149 -10.003 1.00 35.06 94 GLN A CA 1
ATOM 738 C C . GLN A 1 94 ? -22.853 1.183 -10.890 1.00 35.06 94 GLN A C 1
ATOM 740 O O . GLN A 1 94 ? -23.660 0.361 -10.463 1.00 35.06 94 GLN A O 1
ATOM 745 N N . THR A 1 95 ? -22.544 1.311 -12.171 1.00 42.12 95 THR A N 1
ATOM 746 C CA . THR A 1 95 ? -22.240 0.191 -13.039 1.00 42.12 95 THR A CA 1
ATOM 747 C C . THR A 1 95 ? -21.705 -0.946 -12.171 1.00 42.12 95 THR A C 1
ATOM 749 O O . THR A 1 95 ? -20.517 -1.037 -11.855 1.00 42.12 95 THR A O 1
ATOM 752 N N . ARG A 1 96 ? -22.630 -1.759 -11.657 1.00 33.41 96 ARG A N 1
ATOM 753 C CA . ARG A 1 96 ? -22.356 -2.915 -10.824 1.00 33.41 96 ARG A CA 1
ATOM 754 C C . ARG A 1 96 ? -21.864 -3.958 -11.799 1.00 33.41 96 ARG A C 1
ATOM 756 O O . ARG A 1 96 ? -22.591 -4.875 -12.168 1.00 33.41 96 ARG A O 1
ATOM 763 N N . PHE A 1 97 ? -20.614 -3.807 -12.220 1.00 35.66 97 PHE A N 1
ATOM 764 C CA . PHE A 1 97 ? -19.836 -4.944 -12.653 1.00 35.66 97 PHE A CA 1
ATOM 765 C C . PHE A 1 97 ? -19.778 -5.854 -11.432 1.00 35.66 97 PHE A C 1
ATOM 767 O O . PHE A 1 97 ? -19.069 -5.593 -10.459 1.00 35.66 97 PHE A O 1
ATOM 774 N N . LYS A 1 98 ? -20.669 -6.848 -11.417 1.00 33.41 98 LYS A N 1
ATOM 775 C CA . LYS A 1 98 ? -20.683 -7.931 -10.442 1.00 33.41 98 LYS A CA 1
ATOM 776 C C . LYS A 1 98 ? -19.365 -8.683 -10.591 1.00 33.41 98 LYS A C 1
ATOM 778 O O . LYS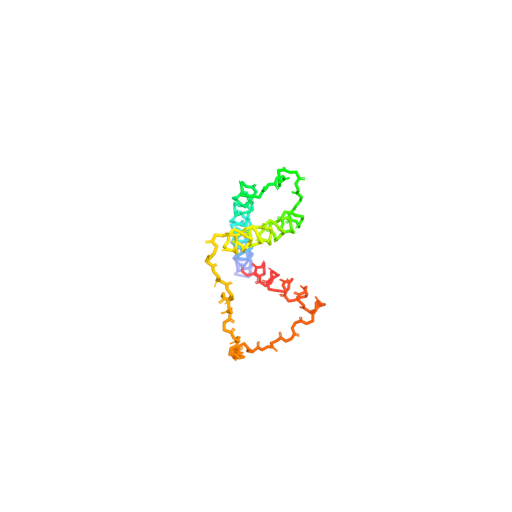 A 1 98 ? -19.293 -9.683 -11.292 1.00 33.41 98 LYS A O 1
ATOM 783 N N . TRP A 1 99 ? -18.321 -8.198 -9.936 1.00 38.00 99 TRP A N 1
ATOM 784 C CA . TRP A 1 99 ? -17.089 -8.944 -9.805 1.00 38.00 99 TRP A CA 1
ATOM 785 C C . TRP A 1 99 ? -17.310 -10.047 -8.761 1.00 38.00 99 TRP A C 1
ATOM 787 O O . TRP A 1 99 ? -17.185 -9.834 -7.556 1.00 38.00 99 TRP A O 1
ATOM 797 N N . ASN A 1 100 ? -17.701 -11.230 -9.222 1.00 51.53 100 ASN A N 1
ATOM 798 C CA . ASN A 1 100 ? -17.497 -12.492 -8.509 1.00 51.53 100 ASN A CA 1
ATOM 799 C C . ASN A 1 100 ? -16.024 -12.602 -8.066 1.00 51.53 100 ASN A C 1
ATOM 801 O O . ASN A 1 100 ? -15.129 -12.161 -8.784 1.00 51.53 100 ASN A O 1
ATOM 805 N N . LEU A 1 101 ? -15.766 -13.151 -6.873 1.00 48.78 101 LEU A N 1
ATOM 806 C CA . LEU A 1 101 ? -14.427 -13.212 -6.258 1.00 48.78 101 LEU A CA 1
ATOM 807 C C . LEU A 1 101 ? -13.367 -13.837 -7.187 1.00 48.78 101 LEU A C 1
ATOM 809 O O . LEU A 1 101 ? -12.231 -13.374 -7.213 1.00 48.78 101 LEU A O 1
ATOM 813 N N . THR A 1 102 ? -13.764 -14.804 -8.014 1.00 51.50 102 THR A N 1
ATOM 814 C CA . THR A 1 102 ? -12.933 -15.404 -9.069 1.00 51.50 102 THR A CA 1
ATOM 815 C C . THR A 1 102 ? -12.534 -14.411 -10.163 1.00 51.50 102 THR A C 1
ATOM 817 O O . THR A 1 102 ? -11.390 -14.405 -10.602 1.00 51.50 102 THR A O 1
ATOM 820 N N . THR A 1 103 ? -13.428 -13.507 -10.560 1.00 52.28 103 THR A N 1
ATOM 821 C CA . THR A 1 103 ? -13.135 -12.490 -11.584 1.00 52.28 103 THR A CA 1
ATOM 822 C C . THR A 1 103 ? -12.522 -11.224 -10.980 1.00 52.28 103 THR A C 1
ATOM 824 O O . THR A 1 103 ? -11.858 -10.484 -11.694 1.00 52.28 103 THR A O 1
ATOM 827 N N . ARG A 1 104 ? -12.664 -10.974 -9.665 1.00 47.34 104 ARG A N 1
ATOM 828 C CA . ARG A 1 104 ? -11.939 -9.893 -8.961 1.00 47.34 104 ARG A CA 1
ATOM 829 C C . ARG A 1 104 ? -10.441 -10.132 -8.967 1.00 47.34 104 ARG A C 1
ATOM 831 O O . ARG A 1 104 ? -9.718 -9.188 -9.251 1.00 47.34 104 ARG A O 1
ATOM 838 N N . ALA A 1 105 ? -10.007 -11.360 -8.684 1.00 51.09 105 ALA A N 1
ATOM 839 C CA . ALA A 1 105 ? -8.599 -11.732 -8.769 1.00 51.09 105 ALA A CA 1
ATOM 840 C C . ALA A 1 105 ? -8.099 -11.578 -10.211 1.00 51.09 105 ALA A C 1
ATOM 842 O O . ALA A 1 105 ? -7.173 -10.816 -10.445 1.00 51.09 105 ALA A O 1
ATOM 843 N N . ALA A 1 106 ? -8.811 -12.150 -11.187 1.00 50.53 106 ALA A N 1
ATOM 844 C CA . ALA A 1 106 ? -8.415 -12.089 -12.594 1.00 50.53 106 ALA A CA 1
ATOM 845 C C . ALA A 1 106 ? -8.357 -10.661 -13.166 1.00 50.53 106 ALA A C 1
ATOM 847 O O . ALA A 1 106 ? -7.490 -10.371 -13.984 1.00 50.53 106 ALA A O 1
ATOM 848 N N . LEU A 1 107 ? -9.243 -9.750 -12.749 1.00 48.53 107 LEU A N 1
ATOM 849 C CA . LEU A 1 107 ? -9.218 -8.363 -13.212 1.00 48.53 107 LEU A CA 1
ATOM 850 C C . LEU A 1 107 ? -8.284 -7.448 -12.440 1.00 48.53 107 LEU A C 1
ATOM 852 O O . LEU A 1 107 ? -7.762 -6.511 -13.035 1.00 48.53 107 LEU A O 1
ATOM 856 N N . TRP A 1 108 ? -8.076 -7.679 -11.145 1.00 49.62 108 TRP A N 1
ATOM 857 C CA . TRP A 1 108 ? -6.987 -7.005 -10.451 1.00 49.62 108 TRP A CA 1
ATOM 858 C C . TRP A 1 108 ? -5.646 -7.469 -11.002 1.00 49.62 108 TRP A C 1
ATOM 860 O O . TRP A 1 108 ? -4.830 -6.604 -11.287 1.00 49.62 108 TRP A O 1
ATOM 870 N N . ASP A 1 109 ? -5.467 -8.765 -11.265 1.00 46.62 109 ASP A N 1
ATOM 871 C CA . ASP A 1 109 ? -4.291 -9.318 -11.942 1.00 46.62 109 ASP A CA 1
ATOM 872 C C . ASP A 1 109 ? -4.158 -8.787 -13.367 1.00 46.62 109 ASP A C 1
ATOM 874 O O . ASP A 1 109 ? -3.059 -8.425 -13.766 1.00 46.62 109 ASP A O 1
ATOM 878 N N . SER A 1 110 ? -5.256 -8.647 -14.119 1.00 47.16 110 SER A N 1
ATOM 879 C CA . SER A 1 110 ? -5.228 -8.058 -15.466 1.00 47.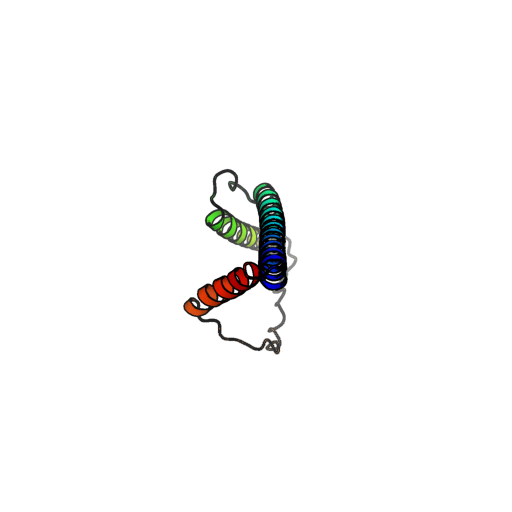16 110 SER A CA 1
ATOM 880 C C . SER A 1 110 ? -4.937 -6.558 -15.433 1.00 47.16 110 SER A C 1
ATOM 882 O O . SER A 1 110 ? -4.147 -6.086 -16.233 1.00 47.16 110 SER A O 1
ATOM 884 N N . ALA A 1 111 ? -5.503 -5.784 -14.504 1.00 50.00 111 ALA A N 1
ATOM 885 C CA . ALA A 1 111 ? -5.240 -4.346 -14.387 1.00 50.00 111 ALA A CA 1
ATOM 886 C C . ALA A 1 111 ? -3.847 -4.047 -13.801 1.00 50.00 111 ALA A C 1
ATOM 888 O O . ALA A 1 111 ? -3.218 -3.044 -14.159 1.00 50.00 111 ALA A O 1
ATOM 889 N N . TRP A 1 112 ? -3.341 -4.922 -12.927 1.00 49.47 112 TRP A N 1
ATOM 890 C CA . TRP A 1 112 ? -1.943 -4.932 -12.504 1.00 49.47 112 TRP A CA 1
ATOM 891 C C . TRP A 1 112 ? -1.007 -5.364 -13.644 1.00 49.47 112 TRP A C 1
ATOM 893 O O . TRP A 1 112 ? -0.005 -4.683 -13.851 1.00 49.47 112 TRP A O 1
ATOM 903 N N . CYS A 1 113 ? -1.338 -6.396 -14.431 1.00 42.88 113 CYS A N 1
ATOM 904 C CA . CYS A 1 113 ? -0.566 -6.838 -15.607 1.00 42.88 113 CYS A CA 1
ATOM 905 C C . CYS A 1 113 ? -0.554 -5.796 -16.728 1.00 42.88 113 CYS A C 1
ATOM 907 O O . CYS A 1 113 ? 0.510 -5.445 -17.221 1.00 42.88 113 CYS A O 1
ATOM 909 N N . SER A 1 114 ? -1.694 -5.196 -17.079 1.00 39.31 114 SER A N 1
ATOM 910 C CA . SER A 1 114 ? -1.771 -4.102 -18.062 1.00 39.31 114 SER A CA 1
ATOM 911 C C . SER A 1 114 ? -1.027 -2.844 -17.607 1.00 39.31 114 SER A C 1
ATOM 913 O O . SER A 1 114 ? -0.720 -1.969 -18.407 1.00 39.31 114 SER A O 1
ATOM 915 N N . SER A 1 115 ? -0.716 -2.735 -16.314 1.00 43.06 115 SER A N 1
ATOM 916 C CA . SER A 1 115 ? 0.170 -1.708 -15.766 1.00 43.06 115 SER A CA 1
ATOM 917 C C . SER A 1 115 ? 1.663 -2.057 -15.836 1.00 43.06 115 SER A C 1
ATOM 919 O O . SER A 1 115 ? 2.481 -1.180 -15.536 1.00 43.06 115 SER A O 1
ATOM 921 N N . LEU A 1 116 ? 1.997 -3.301 -16.188 1.00 35.81 116 LEU A N 1
ATOM 922 C CA . LEU A 1 116 ? 3.344 -3.843 -16.373 1.00 35.81 116 LEU A CA 1
ATOM 923 C C . LEU A 1 116 ? 3.728 -4.046 -17.855 1.00 35.81 116 LEU A C 1
ATOM 925 O O . LEU A 1 116 ? 4.923 -4.067 -18.128 1.00 35.81 116 LEU A O 1
ATOM 929 N N . ASP A 1 117 ? 2.769 -4.095 -18.787 1.00 30.06 117 ASP A N 1
ATOM 930 C CA . ASP A 1 117 ? 3.005 -4.258 -20.238 1.00 30.06 117 ASP A CA 1
ATOM 931 C C . ASP A 1 117 ? 2.924 -2.950 -21.067 1.00 30.06 117 ASP A C 1
ATOM 933 O O . ASP A 1 117 ? 2.577 -2.972 -22.248 1.00 30.06 117 ASP A O 1
ATOM 937 N N . GLY A 1 118 ? 3.257 -1.782 -20.496 1.00 39.41 118 GLY A N 1
ATOM 938 C CA . GLY A 1 118 ? 3.295 -0.528 -21.272 1.00 39.41 118 GLY A CA 1
ATOM 939 C C . GLY A 1 118 ? 3.989 0.659 -20.633 1.00 39.41 118 GLY A C 1
ATOM 940 O O . GLY A 1 118 ? 4.241 0.686 -19.406 1.00 39.41 118 GLY A O 1
#

Organism: Brassica napus (NCBI:txid3708)

pLDDT: mean 72.51, std 21.37, range [30.06, 96.06]

Solvent-accessible surface area (backbone atoms only — not comparable to full-atom values): 6925 Å² total; per-residue (Å²): 119,66,70,62,52,55,50,54,55,50,52,52,54,51,52,53,51,50,53,50,51,40,52,52,52,44,48,54,51,53,51,54,50,52,52,52,50,54,58,48,40,77,73,35,85,86,34,90,82,50,53,80,66,54,42,52,53,52,45,54,52,52,52,53,52,52,53,50,52,53,50,52,52,33,56,74,68,69,50,74,69,79,58,83,61,68,66,80,72,63,78,56,88,60,77,73,74,80,62,50,73,75,51,42,52,55,47,50,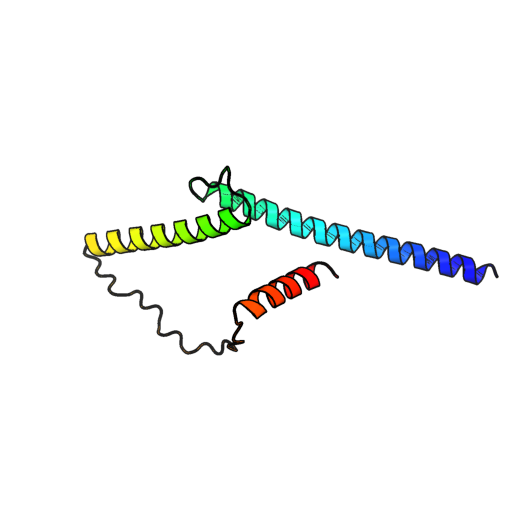52,44,56,53,44,63,59,65,76,98

Secondary structure (DSSP, 8-state):
-HHHHHHHHHHHHHHHHHHHHHHHHHHHHHHHHHHHHHHHHTTSTTGGG--HHHHHHHHHHHHHHHHHHHHHHHHHTT----------------------HHHHHHHHHHHHHTTT--